Protein AF-A0A9E5GRJ5-F1 (afdb_monomer_lite)

pLDDT: mean 85.84, std 11.35, range [42.03, 96.56]

Foldseek 3Di:
DDDPDVLVVLLVVLVVQLVVLQVQLVVLVVVVVVVCVVVVPDPVNLVPDPDPVSVVSVVSNVVSNVRSVQLCDCAPPRSVVSVVCSVPVVVSVVRVVCVVVSVVVVCCVVPND

Structure (mmC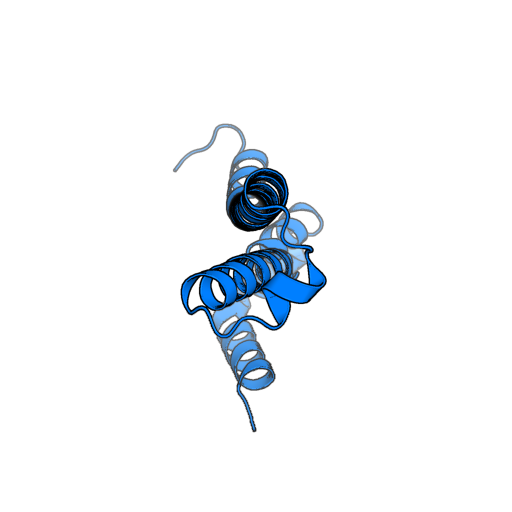IF, N/CA/C/O backbone):
data_AF-A0A9E5GRJ5-F1
#
_entry.id   AF-A0A9E5GRJ5-F1
#
loop_
_atom_site.group_PDB
_atom_site.id
_atom_site.type_symbol
_atom_site.label_atom_id
_atom_site.label_alt_id
_atom_site.label_comp_id
_atom_site.label_asym_id
_atom_site.label_entity_id
_atom_site.label_seq_id
_atom_site.pdbx_PDB_ins_code
_atom_site.Cartn_x
_atom_site.Cartn_y
_atom_site.Cartn_z
_atom_site.occupancy
_atom_site.B_iso_or_equiv
_atom_site.auth_seq_id
_atom_site.auth_comp_id
_atom_site.auth_asym_id
_atom_site.auth_atom_id
_atom_site.pdbx_PDB_model_num
ATOM 1 N N . MET A 1 1 ? 3.155 1.835 22.750 1.00 44.94 1 MET A N 1
ATOM 2 C CA . MET A 1 1 ? 3.677 2.925 21.892 1.00 44.94 1 MET A CA 1
ATOM 3 C C . MET A 1 1 ? 2.884 4.193 22.180 1.00 44.94 1 MET A C 1
ATOM 5 O O . MET A 1 1 ? 1.736 4.285 21.771 1.00 44.94 1 MET A O 1
ATOM 9 N N . TYR A 1 2 ? 3.447 5.123 22.954 1.00 42.03 2 TYR A N 1
ATOM 10 C CA . TYR A 1 2 ? 2.777 6.367 23.351 1.00 42.03 2 TYR A CA 1
ATOM 11 C C . TYR A 1 2 ? 3.194 7.478 22.374 1.00 42.03 2 TYR A C 1
ATOM 13 O O . TYR A 1 2 ? 4.242 8.099 22.536 1.00 42.03 2 TYR A O 1
ATOM 21 N N . TYR A 1 3 ? 2.435 7.674 21.295 1.00 48.91 3 TYR A N 1
ATOM 22 C CA . TYR A 1 3 ? 2.681 8.784 20.370 1.00 48.91 3 TYR A CA 1
ATOM 23 C C . TYR A 1 3 ? 2.164 10.094 20.980 1.00 48.91 3 TYR A C 1
ATOM 25 O O . TYR A 1 3 ? 1.044 10.141 21.481 1.00 48.91 3 TYR A O 1
ATOM 33 N N . LYS A 1 4 ? 2.942 11.183 20.866 1.00 55.22 4 LYS A N 1
ATOM 34 C CA . LYS A 1 4 ? 2.532 12.549 21.267 1.00 55.22 4 LYS A CA 1
ATOM 35 C C . LYS A 1 4 ? 1.287 13.058 20.510 1.00 55.22 4 LYS A C 1
ATOM 37 O O . LYS A 1 4 ? 0.608 13.952 20.998 1.00 55.22 4 LYS A O 1
ATOM 42 N N . HIS A 1 5 ? 0.962 12.452 19.359 1.00 61.81 5 HIS A N 1
ATOM 43 C CA . HIS A 1 5 ? -0.287 12.636 18.610 1.00 61.81 5 HIS A CA 1
ATOM 44 C C . HIS A 1 5 ? -0.741 11.295 17.993 1.00 61.81 5 HIS A C 1
ATOM 46 O O . HIS A 1 5 ? -0.349 10.993 16.861 1.00 61.81 5 HIS A O 1
ATOM 52 N N . PRO A 1 6 ? -1.546 10.479 18.698 1.00 68.88 6 PRO A N 1
ATOM 53 C CA . PRO A 1 6 ? -1.881 9.115 18.271 1.00 68.88 6 PRO A CA 1
ATOM 54 C C . PRO A 1 6 ? -2.536 9.066 16.884 1.00 68.88 6 PRO A C 1
ATOM 56 O O . PRO A 1 6 ? -2.148 8.249 16.058 1.00 68.88 6 PRO A O 1
ATOM 59 N N . LEU A 1 7 ? -3.413 10.026 16.579 1.00 71.19 7 LEU A N 1
ATOM 60 C CA . LEU A 1 7 ? -4.109 10.124 15.290 1.00 71.19 7 LEU A CA 1
ATOM 61 C C . LEU A 1 7 ? -3.170 10.406 14.105 1.00 71.19 7 LEU A C 1
ATOM 63 O O . LEU A 1 7 ? -3.343 9.841 13.030 1.00 71.19 7 LEU A O 1
ATOM 67 N N . LYS A 1 8 ? -2.157 11.267 14.291 1.00 73.44 8 LYS A N 1
ATOM 68 C CA . LYS A 1 8 ? -1.186 11.584 13.227 1.00 73.44 8 LYS A CA 1
ATOM 69 C C . LYS A 1 8 ? -0.254 10.404 12.960 1.00 73.44 8 LYS A C 1
ATOM 71 O O . LYS A 1 8 ? 0.046 10.123 11.806 1.00 73.44 8 LYS A O 1
ATOM 76 N N . GLY A 1 9 ? 0.183 9.713 14.015 1.00 79.50 9 GLY A N 1
ATOM 77 C CA . GLY A 1 9 ? 0.991 8.499 13.883 1.00 79.50 9 GLY A CA 1
ATOM 78 C C . GLY A 1 9 ? 0.228 7.382 13.172 1.00 79.50 9 GLY A C 1
ATOM 79 O O . GLY A 1 9 ? 0.750 6.785 12.238 1.00 79.50 9 GLY A O 1
ATOM 80 N N . GLU A 1 10 ? -1.029 7.152 13.557 1.00 80.75 10 GLU A N 1
ATOM 81 C CA . GLU A 1 10 ? -1.891 6.127 12.955 1.00 80.75 10 GLU A CA 1
ATOM 82 C C . GLU A 1 10 ? -2.162 6.402 11.467 1.00 80.75 10 GLU A C 1
ATOM 84 O O . GLU A 1 10 ? -2.065 5.481 10.654 1.00 80.75 10 GLU A O 1
ATOM 89 N N . LEU A 1 11 ? -2.393 7.669 11.093 1.00 84.19 11 LEU A N 1
ATOM 90 C CA . LEU A 1 11 ? -2.561 8.074 9.695 1.00 84.19 11 LEU A CA 1
ATOM 91 C C . LEU A 1 11 ? -1.290 7.841 8.871 1.00 84.19 11 LEU A C 1
ATOM 93 O O . LEU A 1 11 ? -1.356 7.220 7.814 1.00 84.19 11 LEU A O 1
ATOM 97 N N . LEU A 1 12 ? -0.133 8.303 9.352 1.00 85.62 12 LEU A N 1
ATOM 98 C CA . LEU A 1 12 ? 1.135 8.145 8.631 1.00 85.62 12 LEU A CA 1
ATOM 99 C C . LEU A 1 12 ? 1.484 6.672 8.410 1.00 85.62 12 LEU A C 1
ATOM 101 O O . LEU A 1 12 ? 1.892 6.300 7.314 1.00 85.62 12 LEU A O 1
ATOM 105 N N . VAL A 1 13 ? 1.271 5.827 9.422 1.00 84.69 13 VAL A N 1
ATOM 106 C CA . VAL A 1 13 ? 1.495 4.380 9.305 1.00 84.69 13 VAL A CA 1
ATOM 107 C C . VAL A 1 13 ? 0.515 3.751 8.311 1.00 84.69 13 VAL A C 1
ATOM 109 O O . VAL A 1 13 ? 0.938 2.935 7.502 1.00 84.69 13 VAL A O 1
ATOM 112 N N . SER A 1 14 ? -0.762 4.155 8.321 1.00 85.56 14 SER A N 1
ATOM 113 C CA . SER A 1 14 ? -1.761 3.646 7.365 1.00 85.56 14 SER A CA 1
ATOM 114 C C . SER A 1 14 ? -1.455 4.029 5.915 1.00 85.56 14 SER A C 1
ATOM 116 O O . SER A 1 14 ? -1.695 3.254 5.000 1.00 85.56 14 SER A O 1
ATOM 118 N N . LEU A 1 15 ? -0.880 5.210 5.686 1.00 89.50 15 LEU A N 1
ATOM 119 C CA . LEU A 1 15 ? -0.527 5.666 4.343 1.00 89.50 15 LEU A CA 1
ATOM 120 C C . LEU A 1 15 ? 0.805 5.090 3.857 1.00 89.50 15 LEU A C 1
ATOM 122 O O . LEU A 1 15 ? 1.018 5.021 2.648 1.00 89.50 15 LEU A O 1
ATOM 126 N N . ALA A 1 16 ? 1.682 4.655 4.766 1.00 91.25 16 ALA A N 1
ATOM 127 C CA . ALA A 1 16 ? 2.978 4.087 4.412 1.00 91.25 16 ALA A CA 1
ATOM 128 C C . ALA A 1 16 ? 2.837 2.852 3.509 1.00 91.25 16 ALA A C 1
ATOM 130 O O . ALA A 1 16 ? 3.530 2.771 2.502 1.00 91.25 16 ALA A O 1
ATOM 131 N N . GLY A 1 17 ? 1.898 1.945 3.801 1.00 90.25 17 GLY A N 1
ATOM 132 C CA . GLY A 1 17 ? 1.640 0.757 2.977 1.00 90.25 17 GLY A CA 1
ATOM 133 C C . GLY A 1 17 ? 1.280 1.098 1.521 1.00 90.25 17 GLY A C 1
ATOM 134 O O . GLY A 1 17 ? 2.039 0.751 0.610 1.00 90.25 17 GLY A O 1
ATOM 135 N N . PRO A 1 18 ? 0.162 1.810 1.270 1.00 93.50 18 PRO A N 1
ATOM 136 C CA . PRO A 1 18 ? -0.209 2.279 -0.065 1.00 93.50 18 PRO A CA 1
ATOM 137 C C . PRO A 1 18 ? 0.890 3.090 -0.758 1.00 93.50 18 PRO A C 1
ATOM 139 O O . PRO A 1 18 ? 1.129 2.896 -1.950 1.00 93.50 18 PRO A O 1
ATOM 142 N N . ALA A 1 19 ? 1.581 3.971 -0.026 1.00 94.88 19 ALA A N 1
ATOM 143 C CA . ALA A 1 19 ? 2.643 4.803 -0.583 1.00 94.88 19 ALA A CA 1
ATOM 144 C C . ALA A 1 19 ? 3.847 3.972 -1.044 1.00 94.88 19 ALA A C 1
ATOM 146 O O . ALA A 1 19 ? 4.365 4.215 -2.132 1.00 94.88 19 ALA A O 1
ATOM 147 N N . THR A 1 20 ? 4.276 2.975 -0.265 1.00 95.62 20 THR A N 1
ATOM 148 C CA . THR A 1 20 ? 5.370 2.076 -0.653 1.00 95.62 20 THR A CA 1
ATOM 149 C C . THR A 1 20 ? 4.984 1.233 -1.862 1.00 95.62 20 THR A C 1
ATOM 151 O O . THR A 1 20 ? 5.762 1.158 -2.809 1.00 95.62 20 THR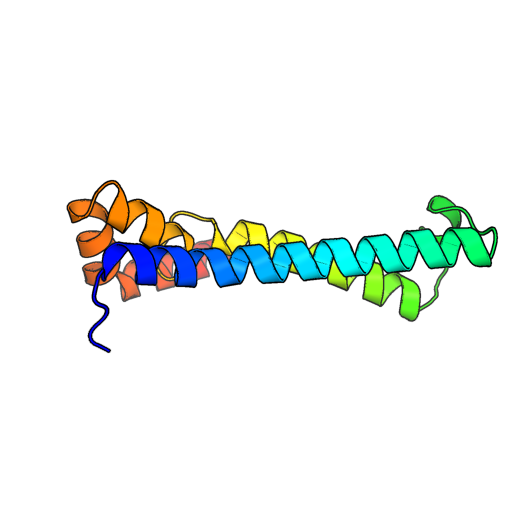 A O 1
ATOM 154 N N . ASN A 1 21 ? 3.776 0.671 -1.889 1.00 96.56 21 ASN A N 1
ATOM 155 C CA . ASN A 1 21 ? 3.292 -0.091 -3.041 1.00 96.56 21 ASN A CA 1
ATOM 156 C C . ASN A 1 21 ? 3.243 0.780 -4.309 1.00 96.56 21 ASN A C 1
ATOM 158 O O . ASN A 1 21 ? 3.741 0.387 -5.363 1.00 96.56 21 ASN A O 1
ATOM 162 N N . LEU A 1 22 ? 2.736 2.012 -4.212 1.00 95.56 22 LEU A N 1
ATOM 163 C CA . LEU A 1 22 ? 2.735 2.940 -5.342 1.00 95.56 22 LEU A CA 1
ATOM 164 C C . LEU A 1 22 ? 4.160 3.315 -5.780 1.00 95.56 22 LEU A C 1
ATOM 166 O O . LEU A 1 22 ? 4.447 3.342 -6.976 1.00 95.56 22 LEU A O 1
ATOM 170 N N . ALA A 1 23 ? 5.070 3.555 -4.833 1.00 96.50 23 ALA A N 1
ATOM 171 C CA . ALA A 1 23 ? 6.470 3.846 -5.130 1.00 96.50 23 ALA A CA 1
ATOM 172 C C . ALA A 1 23 ? 7.159 2.678 -5.854 1.00 96.50 23 ALA A C 1
ATOM 174 O O . ALA A 1 23 ? 7.882 2.902 -6.824 1.00 96.50 23 ALA A O 1
ATOM 175 N N . LEU A 1 24 ? 6.897 1.436 -5.438 1.00 95.56 24 LEU A N 1
ATOM 176 C CA . LEU A 1 24 ? 7.410 0.236 -6.101 1.00 95.56 24 LEU A CA 1
ATOM 177 C C . LEU A 1 24 ? 6.839 0.079 -7.515 1.00 95.56 24 LEU A C 1
ATOM 179 O O . LEU A 1 24 ? 7.591 -0.210 -8.446 1.00 95.56 24 LEU A O 1
ATOM 183 N N . ALA A 1 25 ? 5.543 0.332 -7.708 1.00 94.12 25 ALA A N 1
ATOM 184 C CA . ALA A 1 25 ? 4.936 0.326 -9.037 1.00 94.12 25 ALA A CA 1
ATOM 185 C C . ALA A 1 25 ? 5.580 1.363 -9.970 1.00 94.12 25 ALA A C 1
ATOM 187 O O . ALA A 1 25 ? 5.967 1.031 -11.093 1.00 94.12 25 ALA A O 1
ATOM 188 N N . ILE A 1 26 ? 5.756 2.598 -9.490 1.00 93.62 26 ILE A N 1
ATOM 189 C CA . ILE A 1 26 ? 6.418 3.674 -10.239 1.00 93.62 26 ILE A CA 1
ATOM 190 C C . ILE A 1 26 ? 7.862 3.286 -10.564 1.00 93.62 26 ILE A C 1
ATOM 192 O O . ILE A 1 26 ? 8.285 3.436 -11.708 1.00 93.62 26 ILE A O 1
ATOM 196 N N . ALA A 1 27 ? 8.607 2.742 -9.600 1.00 92.88 27 ALA A N 1
ATOM 197 C CA . ALA A 1 27 ? 9.974 2.282 -9.828 1.00 92.88 27 ALA A CA 1
ATOM 198 C C . ALA A 1 27 ? 10.035 1.206 -10.926 1.00 92.88 27 ALA A C 1
ATOM 200 O O . ALA A 1 27 ? 10.867 1.300 -11.829 1.00 92.88 27 ALA A O 1
ATOM 201 N N . GLY A 1 28 ? 9.118 0.233 -10.909 1.00 89.06 28 GLY A N 1
ATOM 202 C CA . GLY A 1 28 ? 9.011 -0.790 -11.953 1.00 89.06 28 GLY A CA 1
ATOM 203 C C . GLY A 1 28 ? 8.747 -0.203 -13.345 1.00 89.06 28 GLY A C 1
ATOM 204 O O . GLY A 1 28 ? 9.408 -0.587 -14.313 1.00 89.06 28 GLY A O 1
ATOM 205 N N . ILE A 1 29 ? 7.838 0.772 -13.442 1.00 88.00 29 ILE A N 1
ATOM 206 C CA . ILE A 1 29 ? 7.522 1.472 -14.698 1.00 88.00 29 ILE A CA 1
ATOM 207 C C . ILE A 1 29 ? 8.723 2.293 -15.188 1.00 88.00 29 ILE A C 1
ATOM 209 O O . ILE A 1 29 ? 9.072 2.229 -16.365 1.00 88.00 29 ILE A O 1
ATOM 213 N N . LEU A 1 30 ? 9.401 3.031 -14.306 1.00 90.44 30 LEU A N 1
ATOM 214 C CA . LEU A 1 30 ? 10.576 3.829 -14.675 1.00 90.44 30 LEU A CA 1
ATOM 215 C C . LEU A 1 30 ? 11.712 2.954 -15.212 1.00 90.44 30 LEU A C 1
ATOM 217 O O . LEU A 1 30 ? 12.314 3.291 -16.232 1.00 90.44 30 LEU A O 1
ATOM 221 N N . ILE A 1 31 ? 11.966 1.807 -14.578 1.00 86.81 31 ILE A N 1
ATOM 222 C CA . ILE A 1 31 ? 12.948 0.827 -15.061 1.00 86.81 31 ILE A CA 1
ATOM 223 C C . ILE A 1 31 ? 12.585 0.352 -16.476 1.00 86.81 31 ILE A C 1
ATOM 225 O O . ILE A 1 31 ? 13.471 0.234 -17.325 1.00 86.81 31 ILE A O 1
ATOM 229 N N . MET A 1 32 ? 11.298 0.124 -16.760 1.00 82.19 32 MET A N 1
ATOM 230 C CA . MET A 1 32 ? 10.832 -0.262 -18.097 1.00 82.19 32 MET A CA 1
ATOM 231 C C . MET A 1 32 ? 11.087 0.838 -19.132 1.00 82.19 32 MET A C 1
ATOM 233 O O . MET A 1 32 ? 11.627 0.551 -20.199 1.00 82.19 32 MET A O 1
ATOM 237 N N . LEU A 1 33 ? 10.753 2.089 -18.812 1.00 84.75 33 LEU A N 1
ATOM 238 C CA . LEU A 1 33 ? 10.955 3.223 -19.717 1.00 84.75 33 LEU A CA 1
ATOM 239 C C . LEU A 1 33 ? 12.440 3.452 -20.029 1.00 84.75 33 LEU A C 1
ATOM 241 O O . LEU A 1 33 ? 12.802 3.703 -21.178 1.00 84.75 33 LEU A O 1
ATOM 245 N N . ILE A 1 34 ? 13.309 3.321 -19.023 1.00 88.19 34 ILE A N 1
ATOM 246 C CA . ILE A 1 34 ? 14.763 3.427 -19.200 1.00 88.19 34 ILE A CA 1
ATOM 247 C C . ILE A 1 34 ? 15.277 2.291 -20.092 1.00 88.19 34 ILE A C 1
ATOM 249 O O . ILE A 1 34 ? 16.036 2.542 -21.026 1.00 88.19 34 ILE A O 1
ATOM 253 N N . TYR A 1 35 ? 14.842 1.054 -19.848 1.00 83.19 35 TYR A N 1
ATOM 254 C CA . TYR A 1 35 ? 15.250 -0.099 -20.652 1.00 83.19 35 TYR A CA 1
ATOM 255 C C . TYR A 1 35 ? 14.813 0.025 -22.120 1.00 83.19 35 TYR A C 1
ATOM 257 O O . TYR A 1 35 ? 15.630 -0.193 -23.017 1.00 83.19 35 TYR A O 1
ATOM 265 N N . ALA A 1 36 ? 13.561 0.420 -22.368 1.00 84.06 36 ALA A N 1
ATOM 266 C CA . ALA A 1 36 ? 13.039 0.679 -23.711 1.00 84.06 36 ALA A CA 1
ATOM 267 C C . ALA A 1 36 ? 13.889 1.732 -24.439 1.00 84.06 36 ALA A C 1
ATOM 269 O O . ALA A 1 36 ? 14.301 1.536 -25.580 1.00 84.06 36 ALA A O 1
ATOM 270 N N . LYS A 1 37 ? 14.249 2.817 -23.740 1.00 87.75 37 LYS A N 1
ATOM 271 C CA . LYS A 1 37 ? 15.090 3.886 -24.291 1.00 87.75 37 LYS A CA 1
ATOM 272 C C . LYS A 1 37 ? 16.506 3.420 -24.647 1.00 87.75 37 LYS A C 1
ATOM 274 O O . LYS A 1 37 ? 17.043 3.872 -25.651 1.00 87.75 37 LYS A O 1
ATOM 279 N N . ILE A 1 38 ? 17.117 2.551 -23.837 1.00 87.69 38 ILE A N 1
ATOM 280 C CA . ILE A 1 38 ? 18.483 2.044 -24.073 1.00 87.69 38 ILE A CA 1
ATOM 281 C C . ILE A 1 38 ? 18.513 1.028 -25.218 1.00 87.69 38 ILE A C 1
ATOM 283 O O . ILE A 1 38 ? 19.452 1.015 -26.007 1.00 87.69 38 ILE A O 1
ATOM 287 N N . THR A 1 39 ? 17.504 0.161 -25.297 1.00 84.81 39 THR A N 1
ATOM 288 C CA . THR A 1 39 ? 17.465 -0.943 -26.271 1.00 84.81 39 THR A CA 1
ATOM 289 C C . THR A 1 39 ? 16.801 -0.570 -27.594 1.00 84.81 39 THR A C 1
ATOM 291 O O . THR A 1 39 ? 16.933 -1.313 -28.560 1.00 84.81 39 THR A O 1
ATOM 294 N N . GLY A 1 40 ? 16.089 0.560 -27.650 1.00 83.50 40 GLY A N 1
ATOM 295 C CA . GLY A 1 40 ? 15.313 0.977 -28.821 1.00 83.50 40 GLY A CA 1
ATOM 296 C C . GLY A 1 40 ? 14.029 0.169 -29.032 1.00 83.50 40 GLY A C 1
ATOM 297 O O . GLY A 1 40 ? 13.318 0.411 -30.001 1.00 83.50 40 GLY A O 1
ATOM 298 N N . VAL A 1 41 ? 13.723 -0.769 -28.132 1.00 81.06 41 VAL A N 1
ATOM 299 C CA . VAL A 1 41 ? 12.528 -1.613 -28.190 1.00 81.06 41 VAL A CA 1
ATOM 300 C C . VAL A 1 41 ? 11.323 -0.804 -27.720 1.00 81.06 41 VAL A C 1
ATOM 302 O O . VAL A 1 41 ? 11.347 -0.175 -26.658 1.00 81.06 41 VAL A O 1
ATOM 305 N N . THR A 1 42 ? 10.247 -0.826 -28.497 1.00 78.62 42 THR A N 1
ATOM 306 C CA . THR A 1 42 ? 8.998 -0.141 -28.152 1.00 78.62 42 THR A CA 1
ATOM 307 C C . THR A 1 42 ? 8.263 -0.853 -27.014 1.00 78.62 42 THR A C 1
ATOM 309 O O . THR A 1 42 ? 8.390 -2.062 -26.812 1.00 78.62 42 THR A O 1
ATOM 312 N N . ALA A 1 43 ? 7.424 -0.122 -26.273 1.00 69.62 43 ALA A N 1
ATOM 313 C CA . ALA A 1 43 ? 6.630 -0.706 -25.188 1.00 69.62 43 ALA A CA 1
ATOM 314 C C . ALA A 1 43 ? 5.741 -1.874 -25.666 1.00 69.62 43 ALA A C 1
ATOM 316 O O . ALA A 1 43 ? 5.575 -2.857 -24.947 1.00 69.62 43 ALA A O 1
ATOM 317 N N . SER A 1 44 ? 5.217 -1.795 -26.893 1.00 70.94 44 SER A N 1
ATOM 318 C CA . SER A 1 44 ? 4.424 -2.856 -27.524 1.00 70.94 44 SER A CA 1
ATOM 319 C C . SER A 1 44 ? 5.238 -4.108 -27.844 1.00 70.94 44 SER A C 1
ATOM 321 O O . SER A 1 44 ? 4.742 -5.219 -27.671 1.00 70.94 44 SER A O 1
ATOM 323 N N . GLU A 1 45 ? 6.488 -3.961 -28.279 1.00 73.50 45 GLU A N 1
ATOM 324 C CA . GLU A 1 45 ? 7.375 -5.101 -28.542 1.00 73.50 45 GLU A CA 1
ATOM 325 C C . GLU A 1 45 ? 7.810 -5.771 -27.237 1.00 73.50 45 GLU A C 1
ATOM 327 O O . GLU A 1 45 ? 7.859 -6.996 -27.159 1.00 73.50 45 GLU A O 1
ATOM 332 N N . MET A 1 46 ? 8.033 -4.983 -26.180 1.00 67.25 46 MET A N 1
ATOM 333 C CA . MET A 1 46 ? 8.356 -5.515 -24.857 1.00 67.25 46 MET A CA 1
ATOM 334 C C . MET A 1 46 ? 7.239 -6.407 -24.306 1.00 67.25 46 MET A C 1
ATOM 336 O O . MET A 1 46 ? 7.525 -7.479 -23.782 1.00 67.25 46 MET A O 1
ATOM 340 N N . ILE A 1 47 ? 5.975 -5.993 -24.438 1.00 66.81 47 ILE A N 1
ATOM 341 C 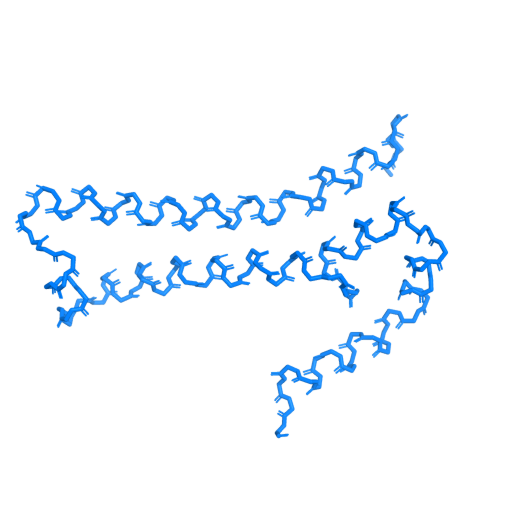CA . ILE A 1 47 ? 4.823 -6.757 -23.928 1.00 66.81 47 ILE A CA 1
ATOM 342 C C 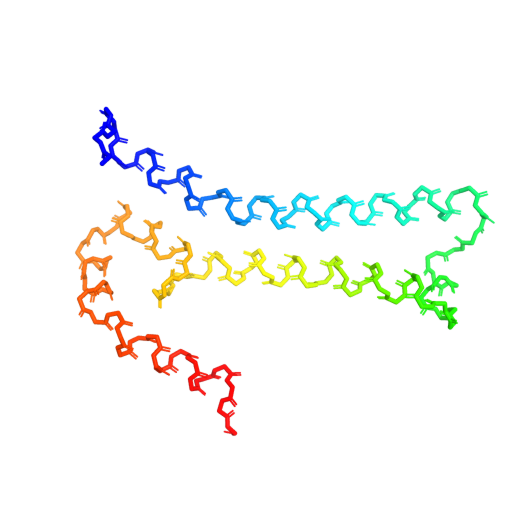. ILE A 1 47 ? 4.699 -8.128 -24.612 1.00 66.81 47 ILE A C 1
ATOM 344 O O . ILE A 1 47 ? 4.301 -9.095 -23.968 1.00 66.81 47 ILE A O 1
ATOM 348 N N . ASN A 1 48 ? 5.062 -8.221 -25.894 1.00 68.88 48 ASN A N 1
ATOM 349 C CA . ASN A 1 48 ? 4.912 -9.438 -26.695 1.00 68.88 48 ASN A CA 1
ATOM 350 C C . ASN A 1 48 ? 6.164 -10.331 -26.712 1.00 68.88 48 ASN A C 1
ATOM 352 O O . ASN A 1 48 ? 6.120 -11.440 -27.244 1.00 68.88 48 ASN A O 1
ATOM 356 N N . MET A 1 49 ? 7.283 -9.879 -26.139 1.00 67.94 49 MET A N 1
ATOM 357 C CA . MET A 1 49 ? 8.486 -10.698 -26.028 1.00 67.94 49 MET A CA 1
ATOM 358 C C . MET A 1 49 ? 8.297 -11.780 -24.953 1.00 67.94 49 MET A C 1
ATOM 360 O O . MET A 1 49 ? 8.012 -11.442 -23.801 1.00 67.94 49 MET A O 1
ATOM 364 N N . PRO A 1 50 ? 8.540 -13.070 -25.262 1.00 62.22 50 PRO A N 1
ATOM 365 C CA . PRO A 1 50 ? 8.536 -14.152 -24.281 1.00 62.22 50 PRO A CA 1
ATOM 366 C C . PRO A 1 50 ? 9.818 -14.093 -23.440 1.00 62.22 50 PRO A C 1
ATOM 368 O O . PRO A 1 50 ? 10.680 -14.967 -23.490 1.00 62.22 50 PRO A O 1
ATOM 371 N N . ASN A 1 51 ? 9.979 -13.008 -22.690 1.00 74.69 51 ASN A N 1
ATOM 372 C CA . ASN A 1 51 ? 11.092 -12.788 -21.791 1.00 74.69 51 ASN A CA 1
ATOM 373 C C . ASN A 1 51 ? 10.558 -12.780 -20.360 1.00 74.69 51 ASN A C 1
ATOM 375 O O . ASN A 1 51 ? 9.847 -11.858 -19.954 1.00 74.69 51 ASN A O 1
ATOM 379 N N . MET A 1 52 ? 10.959 -13.789 -19.585 1.00 71.44 52 MET A N 1
ATOM 380 C CA . MET A 1 52 ? 10.600 -13.961 -18.173 1.00 71.44 52 MET A CA 1
ATOM 381 C C . MET A 1 52 ? 10.836 -12.688 -17.350 1.00 71.44 52 MET A C 1
ATOM 383 O O . MET A 1 52 ? 10.072 -12.371 -16.441 1.00 71.44 52 MET A O 1
ATOM 387 N N . VAL A 1 53 ? 11.859 -11.912 -17.711 1.00 75.12 53 VAL A N 1
ATOM 388 C CA . VAL A 1 53 ? 12.205 -10.660 -17.047 1.00 75.12 53 VAL A CA 1
ATOM 389 C C . VAL A 1 53 ? 11.177 -9.557 -17.332 1.00 75.12 53 VAL A C 1
ATOM 391 O O . VAL A 1 53 ? 10.867 -8.772 -16.438 1.00 75.12 53 VAL A O 1
ATOM 394 N N . ILE A 1 54 ? 10.620 -9.482 -18.544 1.00 74.56 54 ILE A N 1
ATOM 395 C CA . ILE A 1 54 ? 9.597 -8.481 -18.883 1.00 74.56 54 ILE A CA 1
ATOM 396 C C . ILE A 1 54 ? 8.261 -8.849 -18.233 1.00 74.56 54 ILE A C 1
ATOM 398 O O . ILE A 1 54 ? 7.642 -7.994 -17.597 1.00 74.56 54 ILE A O 1
ATOM 402 N N . THR A 1 55 ? 7.867 -10.123 -18.299 1.00 79.25 55 THR A N 1
ATOM 403 C CA . THR A 1 55 ? 6.651 -10.624 -17.640 1.00 79.25 55 THR A CA 1
ATOM 404 C C . THR A 1 55 ? 6.696 -10.387 -16.133 1.00 79.25 55 THR A C 1
ATOM 406 O O . THR A 1 55 ? 5.745 -9.851 -15.567 1.00 79.25 55 THR A O 1
ATOM 409 N N . PHE A 1 56 ? 7.822 -10.700 -15.482 1.00 82.62 56 PHE A N 1
ATOM 410 C CA . PHE A 1 56 ? 8.002 -10.450 -14.053 1.00 82.62 56 PHE A CA 1
ATOM 411 C C . PHE A 1 56 ? 7.833 -8.967 -13.701 1.00 82.62 56 PHE A C 1
ATOM 413 O O . PHE A 1 56 ? 7.153 -8.644 -12.734 1.00 82.62 56 PHE A O 1
ATOM 420 N N . ARG A 1 57 ? 8.404 -8.052 -14.493 1.00 79.25 57 ARG A N 1
ATOM 421 C CA . ARG A 1 57 ? 8.309 -6.600 -14.249 1.00 79.25 57 ARG A CA 1
ATOM 422 C C . ARG A 1 57 ? 6.885 -6.069 -14.411 1.00 79.25 57 ARG A C 1
ATOM 424 O O . ARG A 1 57 ? 6.445 -5.266 -13.590 1.00 79.25 57 ARG A O 1
ATOM 431 N N . ALA A 1 58 ? 6.175 -6.510 -15.449 1.00 81.69 58 ALA A N 1
ATOM 432 C CA . ALA A 1 58 ? 4.786 -6.118 -15.680 1.00 81.69 58 ALA A CA 1
ATOM 433 C C . ALA A 1 58 ? 3.886 -6.597 -14.532 1.00 81.69 58 ALA A C 1
ATOM 435 O O . ALA A 1 58 ? 3.149 -5.797 -13.955 1.00 81.69 58 ALA A O 1
ATOM 436 N N . LEU A 1 59 ? 4.024 -7.866 -14.137 1.00 88.44 59 LEU A N 1
ATOM 437 C CA . LEU A 1 59 ? 3.323 -8.425 -12.982 1.00 88.44 59 LEU A CA 1
ATOM 438 C C . LEU A 1 59 ? 3.709 -7.705 -11.689 1.00 88.44 59 LEU A C 1
ATOM 440 O O . LEU A 1 59 ? 2.839 -7.393 -10.888 1.00 88.44 59 LEU A O 1
ATOM 444 N N . PHE A 1 60 ? 4.986 -7.373 -11.497 1.00 91.44 60 PHE A N 1
ATOM 445 C CA . PHE A 1 60 ? 5.451 -6.635 -10.327 1.00 91.44 60 PHE A CA 1
ATOM 446 C C . PHE A 1 60 ? 4.758 -5.275 -10.202 1.00 91.44 60 PHE A C 1
ATOM 448 O O . PHE A 1 60 ? 4.234 -4.954 -9.134 1.00 91.44 60 PHE A O 1
ATOM 455 N N . ALA A 1 61 ? 4.711 -4.485 -11.278 1.00 90.69 61 ALA A N 1
ATOM 456 C CA . ALA A 1 61 ? 4.02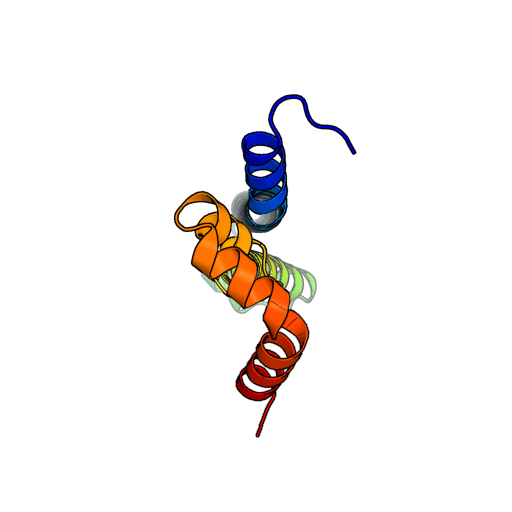4 -3.197 -11.265 1.00 90.69 61 ALA A CA 1
ATOM 457 C C . ALA A 1 61 ? 2.512 -3.368 -11.044 1.00 90.69 61 ALA A C 1
ATOM 459 O O . ALA A 1 61 ? 1.941 -2.685 -10.196 1.00 90.69 61 ALA A O 1
ATOM 460 N N . GLN A 1 62 ? 1.876 -4.313 -11.744 1.00 92.06 62 GLN A N 1
ATOM 461 C CA . GLN A 1 62 ? 0.446 -4.601 -11.598 1.00 92.06 62 GLN A CA 1
ATOM 462 C C . GLN A 1 62 ? 0.078 -5.030 -10.175 1.00 92.06 62 GLN A C 1
ATOM 464 O O . GLN A 1 62 ? -0.862 -4.485 -9.601 1.00 92.06 62 GLN A O 1
ATOM 469 N N . ILE A 1 63 ? 0.833 -5.958 -9.583 1.00 94.75 63 ILE A N 1
ATOM 470 C CA . ILE A 1 63 ? 0.618 -6.442 -8.216 1.00 94.75 63 ILE A CA 1
ATOM 471 C C . ILE A 1 63 ? 0.783 -5.294 -7.223 1.00 94.75 63 ILE A C 1
ATOM 473 O O . ILE A 1 63 ? -0.064 -5.122 -6.357 1.00 94.75 63 ILE A O 1
ATOM 477 N N . ASN A 1 64 ? 1.821 -4.468 -7.358 1.00 96.31 64 ASN A N 1
ATOM 478 C CA . ASN A 1 64 ? 2.019 -3.332 -6.458 1.00 96.31 64 ASN A CA 1
ATOM 479 C C . ASN A 1 64 ? 0.897 -2.288 -6.581 1.00 96.31 64 ASN A C 1
ATOM 481 O O . ASN A 1 64 ? 0.420 -1.788 -5.566 1.00 96.31 64 ASN A O 1
ATOM 485 N N . ILE A 1 65 ? 0.403 -2.000 -7.789 1.00 95.06 65 ILE A N 1
ATOM 486 C CA . ILE A 1 65 ? -0.775 -1.134 -7.965 1.00 95.06 65 ILE A CA 1
ATOM 487 C C . ILE A 1 65 ? -2.006 -1.766 -7.306 1.00 95.06 65 ILE A C 1
ATOM 489 O O . ILE A 1 65 ? -2.708 -1.094 -6.551 1.00 95.06 65 ILE A O 1
ATOM 493 N N . ALA A 1 66 ? -2.250 -3.057 -7.545 1.00 95.31 66 ALA A N 1
ATOM 494 C CA . ALA A 1 66 ? -3.372 -3.776 -6.952 1.00 95.31 66 ALA A CA 1
ATOM 495 C C . ALA A 1 66 ? -3.304 -3.762 -5.417 1.00 95.31 66 ALA A C 1
ATOM 497 O O . ALA A 1 66 ? -4.297 -3.447 -4.770 1.00 95.31 66 ALA A O 1
ATOM 498 N N . LEU A 1 67 ? -2.129 -4.006 -4.831 1.00 94.75 67 LEU A N 1
ATOM 499 C CA . LEU A 1 67 ? -1.902 -3.942 -3.386 1.00 94.75 67 LEU A CA 1
ATOM 500 C C . LEU A 1 67 ? -2.072 -2.522 -2.833 1.00 94.75 67 LEU A C 1
ATOM 502 O O . LEU A 1 67 ? -2.591 -2.357 -1.731 1.00 94.75 67 LEU A O 1
ATOM 506 N N . ALA A 1 68 ? -1.657 -1.484 -3.568 1.00 95.44 68 ALA A N 1
ATOM 507 C CA . ALA A 1 68 ? -1.889 -0.097 -3.164 1.00 95.44 68 ALA A CA 1
ATOM 508 C C . ALA A 1 68 ? -3.390 0.218 -3.094 1.00 95.44 68 ALA A C 1
ATOM 510 O O . ALA A 1 68 ? -3.855 0.756 -2.092 1.00 95.44 68 ALA A O 1
ATOM 511 N N . ILE A 1 69 ? -4.150 -0.165 -4.125 1.00 94.69 69 ILE A N 1
ATOM 512 C CA . ILE A 1 69 ? -5.609 0.007 -4.168 1.00 94.69 69 ILE A CA 1
ATOM 513 C C . ILE A 1 69 ? -6.271 -0.790 -3.043 1.00 94.69 69 ILE A C 1
ATOM 515 O O . ILE A 1 69 ? -7.102 -0.247 -2.317 1.00 94.69 69 ILE A O 1
ATOM 519 N N . PHE A 1 70 ? -5.869 -2.049 -2.859 1.00 94.06 70 PHE A N 1
ATOM 520 C CA . PHE A 1 70 ? -6.391 -2.926 -1.816 1.00 94.06 70 PHE A CA 1
ATOM 521 C C . PHE A 1 70 ? -6.185 -2.320 -0.426 1.00 94.06 70 PHE A C 1
ATOM 523 O O . PHE A 1 70 ? -7.132 -2.226 0.347 1.00 94.06 70 PHE A O 1
ATOM 530 N N . ASN A 1 71 ? -4.993 -1.793 -0.136 1.00 93.06 71 ASN A N 1
ATOM 531 C CA . ASN A 1 71 ? -4.712 -1.157 1.150 1.00 93.06 71 ASN A CA 1
ATOM 532 C C . ASN A 1 71 ? -5.491 0.150 1.375 1.00 93.06 71 ASN A C 1
ATOM 534 O O . ASN A 1 71 ? -5.661 0.545 2.522 1.00 93.06 71 ASN A O 1
ATOM 538 N N . ILE A 1 72 ? -5.998 0.816 0.332 1.00 93.38 72 ILE A N 1
ATOM 539 C CA . ILE A 1 72 ? -6.824 2.032 0.465 1.00 93.38 72 ILE A CA 1
ATOM 540 C C . ILE A 1 72 ? -8.303 1.699 0.739 1.00 93.38 72 ILE A C 1
ATOM 542 O O . ILE A 1 72 ? -9.050 2.565 1.202 1.00 93.38 72 ILE A O 1
ATOM 546 N N . LEU A 1 73 ? -8.747 0.459 0.501 1.00 93.81 73 LEU A N 1
ATOM 547 C CA . LEU A 1 73 ? -10.142 0.074 0.714 1.00 93.81 73 LEU A CA 1
ATOM 548 C C . LEU A 1 73 ? -10.573 0.300 2.180 1.00 93.81 73 LEU A C 1
ATOM 550 O O . LEU A 1 73 ? -9.860 -0.095 3.107 1.00 93.81 73 LEU A O 1
ATOM 554 N N . PRO A 1 74 ? -11.754 0.902 2.423 1.00 91.50 74 PRO A N 1
ATOM 555 C CA . PRO A 1 74 ? -12.231 1.257 3.761 1.00 91.50 74 PRO A CA 1
ATOM 556 C C . PRO A 1 74 ? -12.818 0.046 4.513 1.00 91.50 74 PRO A C 1
ATOM 558 O O . PRO A 1 74 ? -13.954 0.085 4.984 1.00 91.50 74 PRO A O 1
ATOM 561 N N . ILE A 1 75 ? -12.067 -1.053 4.603 1.00 93.06 75 ILE A N 1
ATOM 562 C CA . ILE A 1 75 ? -12.509 -2.337 5.167 1.00 93.06 75 ILE A CA 1
ATOM 563 C C . ILE A 1 75 ? -11.462 -2.823 6.168 1.00 93.06 75 ILE A C 1
ATOM 565 O O . ILE A 1 75 ? -10.278 -2.861 5.857 1.00 93.06 75 ILE A O 1
ATOM 569 N N . TYR A 1 76 ? -11.878 -3.216 7.372 1.00 90.94 76 TYR A N 1
ATOM 570 C CA . TYR A 1 76 ? -10.970 -3.862 8.325 1.00 90.94 76 TYR A CA 1
ATOM 571 C C . TYR A 1 76 ? -10.553 -5.250 7.800 1.00 90.94 76 TYR A C 1
ATOM 573 O O . TYR A 1 76 ? -11.440 -5.996 7.384 1.00 90.94 76 TYR A O 1
ATOM 581 N N . PRO A 1 77 ? -9.263 -5.641 7.838 1.00 89.94 77 PRO A N 1
ATOM 582 C CA . PRO A 1 77 ? -8.135 -5.012 8.542 1.00 89.94 77 PRO A CA 1
ATOM 583 C C . PRO A 1 77 ? -7.234 -4.101 7.679 1.00 89.94 77 PRO A C 1
ATOM 585 O O . PRO A 1 77 ? -6.143 -3.746 8.119 1.00 89.94 77 PRO A O 1
ATOM 588 N N . LEU A 1 78 ? -7.656 -3.730 6.469 1.00 92.75 78 LEU A N 1
ATOM 589 C CA . LEU A 1 78 ? -6.853 -2.981 5.490 1.00 92.75 78 LEU A CA 1
ATOM 590 C C . LEU A 1 78 ? -6.586 -1.543 5.936 1.00 92.75 78 LEU A C 1
ATOM 592 O O . LEU A 1 78 ? -7.418 -0.926 6.595 1.00 92.75 78 LEU A O 1
ATOM 596 N N . ASP A 1 79 ? -5.457 -0.965 5.534 1.00 91.12 79 ASP A N 1
ATOM 597 C CA . ASP A 1 79 ? -5.025 0.345 6.040 1.00 91.12 79 ASP A CA 1
ATOM 598 C C . ASP A 1 79 ? -6.077 1.466 5.872 1.00 91.12 79 ASP A C 1
ATOM 600 O O . ASP A 1 79 ? -6.204 2.336 6.741 1.00 91.12 79 ASP A O 1
ATOM 604 N N . GLY A 1 80 ? -6.911 1.406 4.831 1.00 89.62 80 GLY A N 1
ATOM 605 C CA . GLY A 1 80 ? -8.000 2.345 4.558 1.00 89.62 80 GLY A CA 1
ATOM 606 C C . GLY A 1 80 ? -9.080 2.421 5.644 1.00 89.62 80 GLY A C 1
ATOM 607 O O . GLY A 1 80 ? -9.693 3.479 5.819 1.00 89.62 80 GLY A O 1
ATOM 608 N N . TYR A 1 81 ? -9.290 1.373 6.455 1.00 92.00 81 TYR A N 1
ATOM 609 C CA . TYR A 1 81 ? -10.240 1.442 7.579 1.00 92.00 81 TYR A CA 1
ATOM 610 C C . TYR A 1 81 ? -9.787 2.460 8.640 1.00 92.00 81 TYR A C 1
ATOM 612 O O . TYR A 1 81 ? -10.620 3.082 9.308 1.00 92.00 81 TYR A O 1
ATOM 620 N N . ARG A 1 82 ? -8.472 2.671 8.793 1.00 89.69 82 ARG A N 1
ATOM 621 C CA . ARG A 1 82 ? -7.919 3.631 9.762 1.00 89.69 82 ARG A CA 1
ATOM 622 C C . ARG A 1 82 ? -8.270 5.064 9.380 1.00 89.69 82 ARG A C 1
ATOM 624 O O . ARG A 1 82 ? -8.551 5.876 10.259 1.00 89.69 82 ARG A O 1
ATOM 631 N N . LEU A 1 83 ? -8.367 5.362 8.082 1.00 88.94 83 LEU A N 1
ATOM 632 C CA . LEU A 1 83 ? -8.877 6.647 7.606 1.00 88.94 83 LEU A CA 1
ATOM 633 C C . LEU A 1 83 ? -10.345 6.845 8.019 1.00 88.94 83 LEU A C 1
ATOM 635 O O . LEU A 1 83 ? -10.698 7.901 8.546 1.00 88.94 83 LEU A O 1
ATOM 639 N N . ILE A 1 84 ? -11.184 5.810 7.878 1.00 90.94 84 ILE A N 1
ATOM 640 C CA . ILE A 1 84 ? -12.573 5.839 8.370 1.00 90.94 84 ILE A CA 1
ATOM 641 C C . ILE A 1 84 ? -12.616 6.058 9.880 1.00 90.94 84 ILE A C 1
ATOM 643 O O . ILE A 1 84 ? -13.429 6.845 10.353 1.00 90.94 84 ILE A O 1
ATOM 647 N N . LYS A 1 85 ? -11.733 5.413 10.644 1.00 89.81 85 LYS A N 1
ATOM 648 C CA . LYS A 1 85 ? -11.639 5.594 12.097 1.00 89.81 85 LYS A CA 1
ATOM 649 C C . LYS A 1 85 ? -11.262 7.027 12.486 1.00 89.81 85 LYS A C 1
ATOM 651 O O . LYS A 1 85 ? -11.787 7.534 13.469 1.00 89.81 85 LYS A O 1
ATOM 656 N N . ILE A 1 86 ? -10.417 7.703 11.711 1.00 88.19 86 ILE A N 1
ATOM 657 C CA . ILE A 1 86 ? -10.060 9.109 11.956 1.00 88.19 86 ILE A CA 1
ATOM 658 C C . ILE A 1 86 ? -11.238 10.042 11.639 1.00 88.19 86 ILE A C 1
ATOM 660 O O . ILE A 1 86 ? -11.545 10.926 12.436 1.00 88.19 86 ILE A O 1
ATOM 664 N N . ILE A 1 87 ? -11.919 9.841 10.504 1.00 90.06 87 ILE A N 1
ATOM 665 C CA . ILE A 1 87 ? -13.036 10.703 10.072 1.00 90.06 87 ILE A CA 1
ATOM 666 C C . ILE A 1 87 ? -14.292 10.440 10.921 1.00 90.06 87 ILE A C 1
ATOM 668 O O . ILE A 1 87 ? -15.012 11.364 11.296 1.00 90.06 87 ILE A O 1
ATOM 672 N N . ARG A 1 88 ? -14.579 9.169 11.221 1.00 92.75 88 ARG A N 1
ATOM 673 C CA . ARG A 1 88 ? -15.753 8.686 11.966 1.00 92.75 88 ARG A CA 1
ATOM 674 C C . ARG A 1 88 ? -15.343 7.594 12.968 1.00 92.75 88 ARG A C 1
ATOM 676 O O . ARG A 1 88 ? -15.588 6.409 12.718 1.00 92.75 88 ARG A O 1
ATOM 683 N N . PRO A 1 89 ? -14.829 7.972 14.156 1.00 90.81 89 PRO A N 1
ATOM 684 C CA . PRO A 1 89 ? -14.333 7.026 15.163 1.00 90.81 89 PRO A CA 1
ATOM 685 C C . PRO A 1 89 ? -15.327 5.927 15.528 1.00 90.81 89 PRO A C 1
ATOM 687 O O . PRO A 1 89 ? -14.967 4.757 15.609 1.00 90.81 89 PRO A O 1
ATOM 690 N N . GLN A 1 90 ? -16.611 6.271 15.651 1.00 93.50 90 GLN A N 1
ATOM 691 C CA . GLN A 1 90 ? -1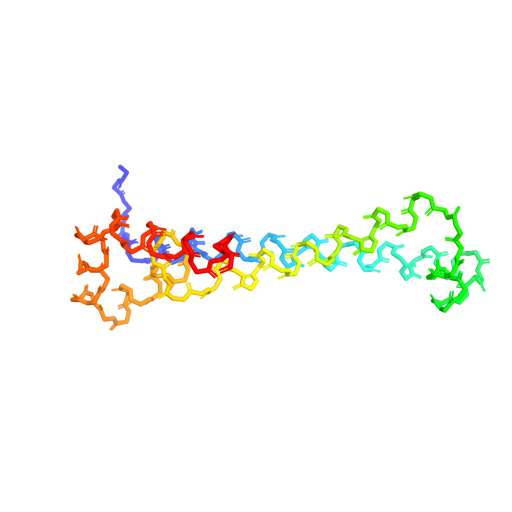7.667 5.312 15.978 1.00 93.50 90 GLN A CA 1
ATOM 692 C C . GLN A 1 90 ? -17.825 4.185 14.939 1.00 93.50 90 GLN A C 1
ATOM 694 O O . GLN A 1 90 ? -18.238 3.086 15.294 1.00 93.50 90 GLN A O 1
ATOM 699 N N . TRP A 1 91 ? -17.502 4.428 13.663 1.00 92.88 91 TRP A N 1
ATOM 700 C CA . TRP A 1 91 ? -17.528 3.393 12.621 1.00 92.88 91 TRP A CA 1
ATOM 701 C C . TRP A 1 91 ? -16.256 2.555 12.677 1.00 92.88 91 TRP A C 1
ATOM 703 O O . TRP A 1 91 ? -16.349 1.331 12.669 1.00 92.88 91 TRP A O 1
ATOM 713 N N . GLY A 1 92 ? -15.099 3.201 12.846 1.00 91.81 92 GLY A N 1
ATOM 714 C CA . GLY A 1 92 ? -13.822 2.512 13.032 1.00 91.81 92 GLY A CA 1
ATOM 715 C C . GLY A 1 92 ? -13.840 1.541 14.215 1.00 91.81 92 GLY A C 1
ATOM 716 O O . GLY A 1 92 ? -13.511 0.372 14.048 1.00 91.81 92 GLY A O 1
ATOM 717 N N . PHE A 1 93 ? -14.330 1.965 15.384 1.00 92.75 93 PHE A N 1
ATOM 718 C CA . PHE A 1 93 ? -14.438 1.084 16.554 1.00 92.75 93 PHE A CA 1
ATOM 719 C C . PHE A 1 93 ? -15.440 -0.061 16.357 1.00 92.75 93 PHE A C 1
ATOM 721 O O . PHE A 1 93 ? -15.223 -1.165 16.853 1.00 92.75 93 PHE A O 1
ATOM 728 N N . ARG A 1 94 ? -16.537 0.160 15.616 1.00 94.25 94 ARG A N 1
ATOM 729 C CA . ARG A 1 94 ? -17.476 -0.920 15.259 1.00 94.25 94 ARG A CA 1
ATOM 730 C C . ARG A 1 94 ? -16.841 -1.927 14.306 1.00 94.25 94 ARG A C 1
ATOM 732 O O . ARG A 1 94 ? -17.090 -3.120 14.456 1.00 94.25 94 ARG A O 1
ATOM 739 N N . MET A 1 95 ? -16.036 -1.457 13.356 1.00 93.88 95 MET A N 1
ATOM 740 C CA . MET A 1 95 ? -15.272 -2.316 12.455 1.00 93.88 95 MET A CA 1
ATOM 741 C C . MET A 1 95 ? -14.234 -3.137 13.224 1.00 93.88 95 MET A C 1
ATOM 743 O O . MET A 1 95 ? -14.172 -4.342 13.029 1.00 93.88 95 MET A O 1
ATOM 747 N N . GLU A 1 96 ? -13.499 -2.528 14.157 1.00 93.38 96 GLU A N 1
ATOM 748 C CA . GLU A 1 96 ? -12.540 -3.240 15.015 1.00 93.38 96 GLU A CA 1
ATOM 749 C C . GLU A 1 96 ? -13.233 -4.284 15.901 1.00 93.38 96 GLU A C 1
ATOM 751 O O . GLU A 1 96 ? -12.804 -5.436 15.953 1.00 93.38 96 GLU A O 1
ATOM 756 N N . LYS A 1 97 ? -14.360 -3.925 16.534 1.00 95.31 97 LYS A N 1
ATOM 757 C CA . LYS A 1 97 ? -15.156 -4.855 17.353 1.00 95.31 97 LYS A CA 1
ATOM 758 C C . LYS A 1 97 ? -15.653 -6.060 16.550 1.00 95.31 97 LYS A C 1
ATOM 760 O O . LYS A 1 97 ? -15.664 -7.174 17.063 1.00 95.31 97 LYS A O 1
ATOM 765 N N . ASN A 1 98 ? -16.064 -5.838 15.304 1.00 96.31 98 ASN A N 1
ATOM 766 C CA . ASN A 1 98 ? -16.560 -6.884 14.409 1.00 96.31 98 ASN A CA 1
ATOM 767 C C . ASN A 1 98 ? -15.465 -7.430 13.475 1.00 96.31 98 ASN A C 1
ATOM 769 O O . ASN A 1 98 ? -15.786 -8.076 12.476 1.00 96.31 98 ASN A O 1
ATOM 773 N N . GLY A 1 99 ? -14.187 -7.175 13.778 1.00 94.44 99 GLY A N 1
ATOM 774 C CA . GLY A 1 99 ? -13.080 -7.353 12.840 1.00 94.44 99 GLY A CA 1
ATOM 775 C C . GLY A 1 99 ? -12.961 -8.770 12.289 1.00 94.44 99 GLY A C 1
ATOM 776 O O . GLY A 1 99 ? -12.759 -8.945 11.090 1.00 94.44 99 GLY A O 1
ATOM 777 N N . MET A 1 100 ? -13.172 -9.784 13.132 1.00 95.00 100 MET A N 1
ATOM 778 C CA . MET A 1 100 ? -13.157 -11.191 12.716 1.00 95.00 100 MET A CA 1
ATOM 779 C C . MET A 1 100 ? -14.237 -11.492 11.669 1.00 95.00 100 MET A C 1
ATOM 781 O O . MET A 1 100 ? -13.933 -12.054 10.622 1.00 95.00 100 MET A O 1
ATOM 785 N N . ILE A 1 101 ? -15.482 -11.074 11.917 1.00 96.12 101 ILE A N 1
ATOM 786 C CA . ILE A 1 101 ? -16.605 -11.306 10.998 1.00 96.12 101 ILE A CA 1
ATOM 787 C C . ILE A 1 101 ? -16.374 -10.559 9.684 1.00 96.12 101 ILE A C 1
ATOM 789 O O . ILE A 1 101 ? -16.530 -11.144 8.617 1.00 96.12 101 ILE A O 1
ATOM 793 N N . ILE A 1 102 ? -15.962 -9.288 9.753 1.00 95.25 102 ILE A N 1
ATOM 794 C CA . ILE A 1 102 ? -15.673 -8.477 8.562 1.00 95.25 102 ILE A CA 1
ATOM 795 C C . ILE A 1 102 ? -14.567 -9.132 7.732 1.00 95.25 102 ILE A C 1
ATOM 797 O O . ILE A 1 102 ? -14.716 -9.242 6.521 1.00 95.25 102 ILE A O 1
ATOM 801 N N . THR A 1 103 ? -13.508 -9.627 8.378 1.00 93.69 103 THR A N 1
ATOM 802 C CA . THR A 1 103 ? -12.390 -10.299 7.700 1.00 93.69 103 THR A CA 1
ATOM 803 C C . THR A 1 103 ? -12.849 -11.591 7.026 1.00 93.69 103 THR A C 1
ATOM 805 O O . THR A 1 103 ? -12.517 -11.818 5.868 1.00 93.69 103 THR A O 1
ATOM 808 N N . ILE A 1 104 ? -13.644 -12.423 7.707 1.00 94.56 104 ILE A N 1
ATOM 809 C CA . ILE A 1 104 ? -14.165 -13.677 7.140 1.00 94.56 104 ILE A CA 1
ATOM 810 C C . ILE A 1 104 ? -15.063 -13.397 5.932 1.00 94.56 104 ILE A C 1
ATOM 812 O O . ILE A 1 104 ? -14.861 -13.991 4.876 1.00 94.56 104 ILE A O 1
ATOM 816 N N . VAL A 1 105 ? -16.024 -12.478 6.066 1.00 94.50 105 VAL A N 1
ATOM 817 C CA . VAL A 1 105 ? -16.925 -12.097 4.967 1.00 94.50 105 VAL A CA 1
ATOM 818 C C . VAL A 1 105 ? -16.129 -11.527 3.799 1.00 94.50 105 VAL A C 1
ATOM 820 O O . VAL A 1 105 ? -16.384 -11.877 2.653 1.00 94.50 105 VAL A O 1
ATOM 823 N N . PHE A 1 106 ? -15.137 -10.686 4.078 1.00 93.62 106 PHE A N 1
ATOM 824 C CA . PHE A 1 106 ? -14.280 -10.106 3.054 1.00 93.62 106 PHE A CA 1
ATOM 825 C C . PHE A 1 106 ? -13.463 -11.164 2.300 1.00 93.62 106 PHE A C 1
ATOM 827 O O . PHE A 1 106 ? -13.454 -11.157 1.072 1.00 93.62 106 PHE A O 1
ATOM 834 N N . LEU A 1 107 ? -12.831 -12.106 3.008 1.00 93.06 107 LEU A N 1
ATOM 835 C CA . LEU A 1 107 ? -12.096 -13.211 2.385 1.00 93.06 107 LEU A CA 1
ATOM 836 C C . LEU A 1 107 ? -13.018 -14.120 1.569 1.00 93.06 107 LEU A C 1
ATOM 838 O O . LEU A 1 107 ? -12.651 -14.528 0.470 1.00 93.06 107 LEU A O 1
ATOM 842 N N . PHE A 1 108 ? -14.219 -14.398 2.079 1.00 94.25 108 PHE A N 1
ATOM 843 C CA . PHE A 1 108 ? -15.224 -15.165 1.351 1.00 94.25 108 PHE A CA 1
ATOM 844 C C . PHE A 1 108 ? -15.667 -14.450 0.070 1.00 94.25 108 PHE A C 1
ATOM 846 O O . PHE A 1 108 ? -15.762 -15.087 -0.964 1.00 94.25 108 PHE A O 1
ATOM 853 N N . LEU A 1 109 ? -15.878 -13.133 0.091 1.00 92.00 109 LEU A N 1
ATOM 854 C CA . LEU A 1 109 ? -16.225 -12.379 -1.120 1.00 92.00 109 LEU A CA 1
ATOM 855 C C . LEU A 1 109 ? -15.073 -12.297 -2.133 1.00 92.00 109 LEU A C 1
ATOM 857 O O . LEU A 1 109 ? -15.323 -12.161 -3.325 1.00 92.00 109 LEU A O 1
ATOM 861 N N . LEU A 1 110 ? -13.824 -12.338 -1.665 1.00 88.94 110 LEU A N 1
ATOM 862 C CA . LEU A 1 110 ? -12.644 -12.218 -2.521 1.00 88.94 110 LEU A CA 1
ATOM 863 C C . LEU A 1 110 ? -12.246 -13.547 -3.185 1.00 88.94 110 LEU A C 1
ATOM 865 O O . LEU A 1 110 ? -11.770 -13.538 -4.317 1.00 88.94 110 LEU A O 1
ATOM 869 N N . ILE A 1 111 ? -12.378 -14.662 -2.461 1.00 91.69 111 ILE A N 1
ATOM 870 C CA . ILE A 1 111 ? -11.845 -15.986 -2.844 1.00 91.69 111 ILE A CA 1
ATOM 871 C C . ILE A 1 111 ? -12.969 -17.018 -3.038 1.00 91.69 111 ILE A C 1
ATOM 873 O O . ILE A 1 111 ? -12.734 -18.096 -3.580 1.00 91.69 111 ILE A O 1
ATOM 877 N N . GLY A 1 112 ? -14.179 -16.722 -2.560 1.00 82.12 112 GLY A N 1
ATOM 878 C CA . GLY A 1 112 ? -15.318 -17.629 -2.634 1.00 82.12 112 GLY A CA 1
ATOM 879 C C . GLY A 1 112 ? -15.709 -17.966 -4.077 1.00 82.12 112 GLY A C 1
ATOM 880 O O . GLY A 1 112 ? -15.479 -17.151 -4.972 1.00 82.12 112 GLY A O 1
ATOM 881 N N . PRO A 1 113 ? -16.251 -19.179 -4.295 1.00 68.25 113 PRO A N 1
ATOM 882 C CA . PRO A 1 113 ? -16.682 -19.655 -5.607 1.00 68.25 113 PRO A CA 1
ATOM 883 C C . PRO A 1 113 ? -17.850 -18.850 -6.189 1.00 68.25 113 PRO A C 1
ATOM 885 O O . PRO A 1 113 ? -18.648 -18.290 -5.400 1.00 68.25 113 PRO A O 1
#

Sequence (113 aa):
MYYKHPLKGELLVSLAGPATNLALAIAGILIMLIYAKITGVTASEMINMPNMVITFRALFAQINIALAIFNILPIYPLDGYRLIKIIRPQWGFRMEKNGMIITIVFLFLLIGP

Secondary structure (DSSP, 8-state):
---SSHHHHHHHHHHHHHHHHHHHHHHHHHHHHHHHHHH---HHHHHHS--HHHHHHHHHHHHHHHHHHHHHSSSTTSTHHHHHHHH-HHHHHHHHHTHHHHHHHHHHHHH--

Radius of gyration: 18.94 Å; chains: 1; bounding box: 36×32×52 Å